Protein AF-A0A1N6PPD1-F1 (afdb_monomer_lite)

pLDDT: mean 77.48, std 17.3, range [44.28, 94.25]

Structure (mmCIF, N/CA/C/O backbone):
data_AF-A0A1N6PPD1-F1
#
_entry.id   AF-A0A1N6PPD1-F1
#
loop_
_atom_site.group_PDB
_atom_site.id
_atom_site.type_symbol
_atom_site.label_atom_id
_atom_site.label_alt_id
_atom_site.label_comp_id
_atom_site.label_asym_id
_atom_site.label_entity_id
_atom_site.label_seq_id
_atom_site.pdbx_PDB_ins_code
_atom_site.Cartn_x
_atom_site.Cartn_y
_atom_site.Cartn_z
_atom_site.occupancy
_atom_site.B_iso_or_equiv
_atom_site.auth_seq_id
_atom_site.auth_comp_id
_atom_site.auth_asym_id
_atom_site.auth_atom_id
_atom_site.pdbx_PDB_model_num
ATOM 1 N N . MET A 1 1 ? 22.957 23.579 -14.670 1.00 48.03 1 MET A N 1
ATOM 2 C CA . MET A 1 1 ? 22.157 22.893 -13.636 1.00 48.03 1 MET A CA 1
ATOM 3 C C . MET A 1 1 ? 21.184 22.006 -14.379 1.00 48.03 1 MET A C 1
ATOM 5 O O . MET A 1 1 ? 20.057 22.405 -14.644 1.00 48.03 1 MET A O 1
ATOM 9 N N . GLU A 1 2 ? 21.692 20.878 -14.862 1.00 44.41 2 GLU A N 1
ATOM 10 C CA . GLU A 1 2 ? 20.879 19.890 -15.560 1.00 44.41 2 GLU A CA 1
ATOM 11 C C . GLU A 1 2 ? 19.993 19.229 -14.516 1.00 44.41 2 GLU A C 1
ATOM 13 O O . GLU A 1 2 ? 20.468 18.667 -13.532 1.00 44.41 2 GLU A O 1
ATOM 18 N N . THR A 1 3 ? 18.691 19.410 -14.686 1.00 52.09 3 THR A N 1
ATOM 19 C CA . THR A 1 3 ? 17.678 18.646 -13.980 1.00 52.09 3 THR A CA 1
ATOM 20 C C 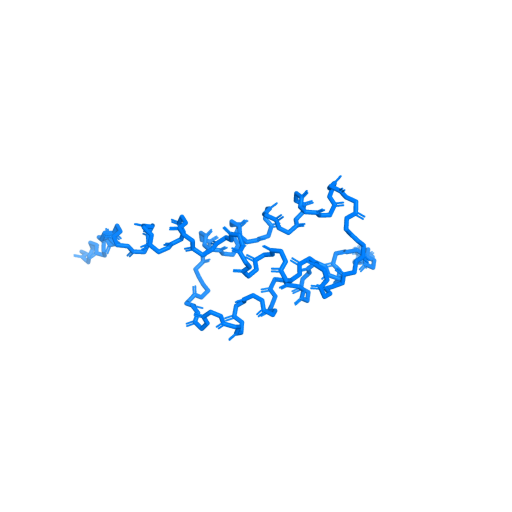. THR A 1 3 ? 17.875 17.214 -14.442 1.00 52.09 3 THR A C 1
ATOM 22 O O . THR A 1 3 ? 17.468 16.857 -15.546 1.00 52.09 3 THR A O 1
ATOM 25 N N . GLU A 1 4 ? 18.586 16.436 -13.627 1.00 50.66 4 GLU A N 1
ATOM 26 C CA . GLU A 1 4 ? 18.620 14.984 -13.697 1.00 50.66 4 GLU A CA 1
ATOM 27 C C . GLU A 1 4 ? 17.158 14.545 -13.745 1.00 50.66 4 GLU A C 1
ATOM 29 O O . GLU A 1 4 ? 16.428 14.598 -12.751 1.00 50.66 4 GLU A O 1
ATOM 34 N N . ARG A 1 5 ? 16.677 14.261 -14.959 1.00 58.53 5 ARG A N 1
ATOM 35 C CA . ARG A 1 5 ? 15.413 13.580 -15.173 1.00 58.53 5 ARG A CA 1
ATOM 36 C C . ARG A 1 5 ? 15.651 12.233 -14.521 1.00 58.53 5 ARG A C 1
ATOM 38 O O . ARG A 1 5 ? 16.260 11.361 -15.119 1.00 58.53 5 ARG A O 1
ATOM 45 N N . HIS A 1 6 ? 15.278 12.135 -13.254 1.00 59.81 6 HIS A N 1
ATOM 46 C CA . HIS A 1 6 ? 15.149 10.876 -12.562 1.00 59.81 6 HIS A CA 1
ATOM 47 C C . HIS A 1 6 ? 14.118 10.122 -13.392 1.00 59.81 6 HIS A C 1
ATOM 49 O O . HIS A 1 6 ? 12.922 10.407 -13.294 1.00 59.81 6 HIS A O 1
ATOM 55 N N . ASP A 1 7 ? 14.590 9.310 -14.338 1.00 59.22 7 ASP A N 1
ATOM 56 C CA . ASP A 1 7 ? 13.780 8.344 -15.051 1.00 59.22 7 ASP A CA 1
ATOM 57 C C . ASP A 1 7 ? 13.050 7.586 -13.953 1.00 59.22 7 ASP A C 1
ATOM 59 O O . ASP A 1 7 ? 13.643 6.792 -13.224 1.00 59.22 7 ASP A O 1
ATOM 63 N 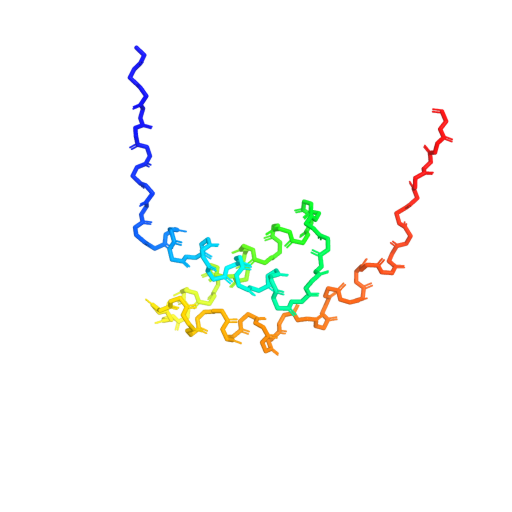N . ILE A 1 8 ? 11.782 7.945 -13.737 1.00 59.97 8 ILE A N 1
ATOM 64 C CA . ILE A 1 8 ? 10.908 7.201 -12.851 1.00 59.97 8 ILE A CA 1
ATOM 65 C C . ILE A 1 8 ? 10.890 5.831 -13.501 1.00 59.97 8 ILE A C 1
ATOM 67 O O . ILE A 1 8 ? 10.271 5.664 -14.555 1.00 59.97 8 ILE A O 1
ATOM 71 N N . SER A 1 9 ? 11.647 4.891 -12.931 1.00 76.44 9 SER A N 1
ATOM 72 C CA . SER A 1 9 ? 11.684 3.529 -13.436 1.00 76.44 9 SER A CA 1
ATOM 73 C C . SER A 1 9 ? 10.233 3.093 -13.629 1.00 76.44 9 SER A C 1
ATOM 75 O O . SER A 1 9 ? 9.397 3.413 -12.775 1.00 76.44 9 SER A O 1
ATOM 77 N N . PRO A 1 10 ? 9.885 2.405 -14.725 1.00 77.25 10 PRO A N 1
ATOM 78 C CA . PRO A 1 10 ? 8.511 1.952 -14.947 1.00 77.25 10 PRO A CA 1
ATOM 79 C C . PRO A 1 10 ? 7.967 1.187 -13.727 1.00 77.25 10 PRO A C 1
ATOM 81 O O . PRO A 1 10 ? 6.785 1.278 -13.405 1.00 77.25 10 PRO A O 1
ATOM 84 N N . ASP A 1 11 ? 8.861 0.543 -12.976 1.00 85.88 11 ASP A N 1
ATOM 85 C CA . ASP A 1 11 ? 8.604 -0.082 -11.681 1.00 85.88 11 ASP A CA 1
ATOM 86 C C . ASP A 1 11 ? 8.163 0.909 -10.589 1.00 85.88 11 ASP A C 1
ATOM 88 O O . ASP A 1 11 ? 7.224 0.638 -9.851 1.00 85.88 11 ASP A O 1
ATOM 92 N N . ALA A 1 12 ? 8.794 2.079 -10.479 1.00 85.75 12 ALA A N 1
ATOM 93 C CA . ALA A 1 12 ? 8.423 3.107 -9.507 1.00 85.75 12 ALA A CA 1
ATOM 94 C C . ALA A 1 12 ? 7.043 3.709 -9.813 1.00 85.75 12 ALA A C 1
ATOM 96 O O . ALA A 1 12 ? 6.255 3.925 -8.894 1.00 85.75 12 ALA A O 1
ATOM 97 N N . ALA A 1 13 ? 6.714 3.915 -11.093 1.00 89.25 13 ALA A N 1
ATOM 98 C CA . ALA A 1 13 ? 5.375 4.342 -11.503 1.00 89.25 13 ALA A CA 1
ATOM 99 C C . ALA A 1 13 ? 4.319 3.265 -11.190 1.00 89.25 13 ALA A C 1
ATOM 101 O O . ALA A 1 13 ? 3.263 3.574 -10.637 1.00 89.25 13 ALA A O 1
ATOM 102 N N . MET A 1 14 ? 4.635 1.996 -11.472 1.00 92.75 14 MET A N 1
ATOM 103 C CA . MET A 1 14 ? 3.786 0.849 -11.140 1.00 92.75 14 MET A CA 1
ATOM 104 C C . MET A 1 14 ? 3.512 0.765 -9.630 1.00 92.75 14 MET A C 1
ATOM 106 O O . MET A 1 14 ? 2.369 0.579 -9.212 1.00 92.75 14 MET A O 1
ATOM 110 N N . LEU A 1 15 ? 4.551 0.930 -8.806 1.00 92.38 15 LEU A N 1
ATOM 111 C CA . LEU A 1 15 ? 4.436 0.902 -7.348 1.00 92.38 15 LEU A CA 1
ATOM 112 C C . LEU A 1 15 ? 3.628 2.085 -6.819 1.00 92.38 15 LEU A C 1
ATOM 114 O O . LEU A 1 15 ? 2.746 1.886 -5.988 1.00 92.38 15 LEU A O 1
ATOM 118 N N . ALA A 1 16 ? 3.867 3.294 -7.330 1.00 92.06 16 ALA A N 1
ATOM 119 C CA . ALA A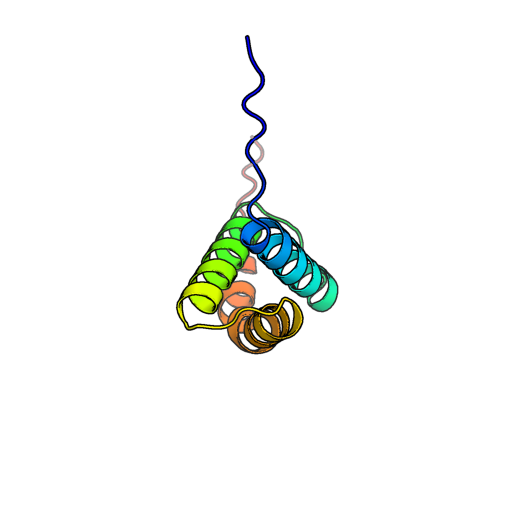 1 16 ? 3.106 4.479 -6.947 1.00 92.06 16 ALA A CA 1
ATOM 120 C C . ALA A 1 16 ? 1.611 4.347 -7.282 1.00 92.06 16 ALA A C 1
ATOM 122 O O . ALA A 1 16 ? 0.761 4.823 -6.527 1.00 92.06 16 ALA A O 1
ATOM 123 N N . GLU A 1 17 ? 1.264 3.688 -8.391 1.00 93.50 17 GLU A N 1
ATOM 124 C CA . GLU A 1 17 ? -0.134 3.414 -8.727 1.00 93.50 17 GLU A CA 1
ATOM 125 C C . GLU A 1 17 ? -0.753 2.350 -7.806 1.00 93.50 17 GLU A C 1
ATOM 127 O O . GLU A 1 17 ? -1.886 2.514 -7.351 1.00 93.50 17 GLU A O 1
ATOM 132 N N . ALA A 1 18 ? -0.010 1.294 -7.462 1.00 94.25 18 ALA A N 1
ATOM 133 C CA . ALA A 1 18 ? -0.487 0.277 -6.524 1.00 94.25 18 ALA A CA 1
ATOM 134 C C . ALA A 1 18 ? -0.748 0.863 -5.124 1.00 94.25 18 ALA A C 1
ATOM 136 O O . ALA A 1 18 ? -1.785 0.592 -4.518 1.00 94.25 18 ALA A O 1
ATOM 137 N N . VAL A 1 19 ? 0.158 1.722 -4.644 1.00 92.19 19 VAL A N 1
ATOM 138 C CA . VAL A 1 19 ? 0.008 2.471 -3.386 1.00 92.19 19 VAL A CA 1
ATOM 139 C C . VAL A 1 19 ? -1.227 3.375 -3.439 1.00 92.19 19 VAL A C 1
ATOM 141 O O . VAL A 1 19 ? -2.010 3.404 -2.492 1.00 92.19 19 VAL A O 1
ATOM 144 N N . GLN A 1 20 ? -1.461 4.076 -4.554 1.00 91.50 20 GLN A N 1
ATOM 145 C CA . GLN A 1 20 ? -2.662 4.902 -4.715 1.00 91.50 20 GLN A CA 1
ATOM 146 C C . GLN A 1 20 ? -3.955 4.086 -4.655 1.00 91.50 20 GLN A C 1
ATOM 148 O O . GLN A 1 20 ? -4.879 4.511 -3.967 1.00 91.50 20 GLN A O 1
ATOM 153 N N . ARG A 1 21 ? -4.016 2.916 -5.307 1.00 92.50 21 ARG A N 1
ATOM 154 C CA . ARG A 1 21 ? -5.186 2.022 -5.218 1.00 92.50 21 ARG A CA 1
ATOM 155 C C . ARG A 1 21 ? -5.440 1.535 -3.796 1.00 92.50 21 ARG A C 1
ATOM 157 O O . ARG A 1 21 ? -6.590 1.408 -3.394 1.00 92.50 21 ARG A O 1
ATOM 164 N N . TRP A 1 22 ? -4.380 1.294 -3.029 1.00 91.50 22 TRP A N 1
ATOM 165 C CA . TRP A 1 22 ? -4.508 0.935 -1.621 1.00 91.50 22 TRP A CA 1
ATOM 166 C C . TRP A 1 22 ? -5.149 2.065 -0.800 1.00 91.50 22 TRP A C 1
ATOM 168 O O . TRP A 1 22 ? -6.074 1.815 -0.029 1.00 91.50 22 TRP A O 1
ATOM 178 N N . PHE A 1 23 ? -4.712 3.313 -1.007 1.00 87.94 23 PHE A N 1
ATOM 179 C CA . PHE A 1 23 ? -5.312 4.480 -0.348 1.00 87.94 23 PHE A CA 1
ATOM 180 C C . PHE A 1 23 ? -6.768 4.715 -0.760 1.00 87.94 23 PHE A C 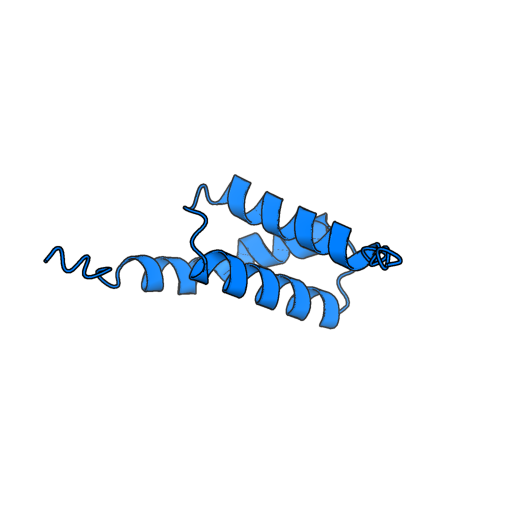1
ATOM 182 O O . PHE A 1 23 ? -7.581 5.049 0.096 1.00 87.94 23 PHE A O 1
ATOM 189 N N . ASP A 1 24 ? -7.088 4.540 -2.043 1.00 88.88 24 ASP A N 1
ATOM 190 C CA . ASP A 1 24 ? -8.448 4.680 -2.576 1.00 88.88 24 ASP A CA 1
ATOM 191 C C . ASP A 1 24 ? -9.399 3.632 -1.977 1.00 88.88 24 ASP A C 1
ATOM 193 O O . ASP A 1 24 ? -10.491 3.968 -1.535 1.00 88.88 24 ASP A O 1
ATOM 197 N N . PHE A 1 25 ? -8.947 2.378 -1.859 1.00 88.62 25 PHE A N 1
ATOM 198 C CA . PHE A 1 25 ? -9.749 1.288 -1.299 1.00 88.62 25 PHE A CA 1
ATOM 199 C C . PHE A 1 25 ? -10.013 1.433 0.206 1.00 88.62 25 PHE A C 1
ATOM 201 O O . PHE A 1 25 ? -11.092 1.086 0.682 1.00 88.62 25 PHE A O 1
ATOM 208 N N . HIS A 1 26 ? -9.017 1.883 0.974 1.00 83.81 26 HIS A N 1
ATOM 209 C CA . HIS A 1 26 ? -9.123 1.964 2.433 1.00 83.81 26 HIS A CA 1
ATOM 210 C C . HIS A 1 26 ? -9.577 3.334 2.952 1.00 83.81 26 HIS A C 1
ATOM 212 O O . HIS A 1 26 ? -9.782 3.463 4.159 1.00 83.81 26 HIS A O 1
ATOM 218 N N . GLU A 1 27 ? -9.700 4.337 2.075 1.00 83.12 27 GLU A N 1
ATOM 219 C CA . GLU A 1 27 ? -10.160 5.700 2.388 1.00 83.12 27 GLU A CA 1
ATOM 220 C C . GLU A 1 27 ? -9.461 6.316 3.619 1.00 83.12 27 GLU A C 1
ATOM 222 O O . GLU A 1 27 ? -10.047 7.059 4.407 1.00 83.12 27 GLU A O 1
ATOM 227 N N . VAL A 1 28 ? -8.182 5.982 3.811 1.00 78.75 28 VAL A N 1
ATOM 228 C CA . VAL A 1 28 ? -7.380 6.406 4.967 1.00 78.75 28 VAL A CA 1
ATOM 229 C C . VAL A 1 28 ? -6.695 7.735 4.708 1.00 78.75 28 VAL A C 1
ATOM 231 O O . VAL A 1 28 ? -6.261 8.039 3.595 1.00 78.75 28 VAL A O 1
ATOM 234 N N . GLU A 1 29 ? -6.520 8.504 5.782 1.00 81.00 29 GLU A N 1
ATOM 235 C CA . GLU A 1 29 ? -5.749 9.738 5.733 1.00 81.00 29 GLU A CA 1
ATOM 236 C C . GLU A 1 29 ? -4.294 9.456 5.330 1.00 81.00 29 GLU A C 1
ATOM 238 O O . GLU A 1 29 ? -3.606 8.604 5.905 1.00 81.00 29 GLU A O 1
ATOM 243 N N . ARG A 1 30 ? -3.814 10.207 4.336 1.00 80.81 30 ARG A N 1
ATOM 244 C CA . ARG A 1 30 ? -2.415 10.171 3.907 1.00 80.81 30 ARG A CA 1
ATOM 245 C C . ARG A 1 30 ? -1.546 10.909 4.917 1.00 80.81 30 ARG A C 1
ATOM 247 O O . ARG A 1 30 ? -1.246 12.086 4.745 1.00 80.81 30 ARG A O 1
ATOM 254 N N . THR A 1 31 ? -1.135 10.214 5.969 1.00 84.69 31 THR A N 1
ATOM 255 C CA . THR A 1 31 ? -0.088 10.705 6.874 1.00 84.69 31 THR A CA 1
ATOM 256 C C . THR A 1 31 ? 1.283 10.222 6.408 1.00 84.69 31 THR A C 1
ATOM 258 O O . THR A 1 31 ? 1.395 9.186 5.750 1.00 84.69 31 THR A O 1
ATOM 261 N N . GLU A 1 32 ? 2.347 10.934 6.785 1.00 83.75 32 GLU A N 1
ATOM 262 C CA . GLU A 1 32 ? 3.733 10.552 6.464 1.00 83.75 32 GLU A CA 1
ATOM 263 C C . GLU A 1 32 ? 4.086 9.122 6.909 1.00 83.75 32 GLU A C 1
ATOM 265 O O . GLU A 1 32 ? 4.892 8.439 6.276 1.00 83.75 32 GLU A O 1
ATOM 270 N N . HIS A 1 33 ? 3.459 8.656 7.993 1.00 83.00 33 HIS A N 1
ATOM 271 C CA . HIS A 1 33 ? 3.689 7.332 8.548 1.00 83.00 33 HIS A CA 1
ATOM 272 C C . HIS A 1 33 ? 3.014 6.247 7.705 1.00 83.00 33 HIS A C 1
ATOM 274 O O . HIS A 1 33 ? 3.647 5.241 7.382 1.00 83.00 33 HIS A O 1
ATOM 280 N N . VAL A 1 34 ? 1.749 6.464 7.318 1.00 83.94 34 VAL A N 1
ATOM 281 C CA . VAL A 1 34 ? 1.019 5.532 6.447 1.00 83.94 34 VAL A CA 1
ATOM 282 C C . VAL A 1 34 ? 1.663 5.493 5.066 1.00 83.94 34 VAL A C 1
ATOM 284 O O . VAL A 1 34 ? 1.915 4.410 4.548 1.00 83.94 34 VAL A O 1
ATOM 287 N N . ASP A 1 35 ? 2.004 6.650 4.503 1.00 87.00 35 ASP A N 1
ATOM 288 C CA . ASP A 1 35 ? 2.641 6.744 3.189 1.00 87.00 35 ASP A CA 1
ATOM 289 C C . ASP A 1 35 ? 3.955 5.951 3.131 1.00 87.00 35 ASP A C 1
ATOM 291 O O . ASP A 1 35 ? 4.120 5.078 2.273 1.00 87.00 35 ASP A O 1
ATOM 295 N N . ARG A 1 36 ? 4.841 6.151 4.118 1.00 88.31 36 ARG A N 1
ATOM 296 C CA . ARG A 1 36 ? 6.099 5.402 4.218 1.00 88.31 36 ARG A CA 1
ATOM 297 C C . ARG A 1 36 ? 5.861 3.901 4.356 1.00 88.31 36 ARG A C 1
ATOM 299 O O . ARG A 1 36 ? 6.488 3.122 3.641 1.00 88.31 36 ARG A O 1
ATOM 306 N N . PHE A 1 37 ? 4.956 3.495 5.245 1.00 88.19 37 PHE A N 1
ATOM 307 C CA . PHE A 1 37 ? 4.669 2.083 5.493 1.00 88.19 37 PHE A CA 1
ATOM 308 C C . PHE A 1 37 ? 4.148 1.369 4.240 1.00 88.19 37 PHE A C 1
ATOM 310 O O . PHE A 1 37 ? 4.631 0.290 3.890 1.00 88.19 37 PHE A O 1
ATOM 317 N N . VAL A 1 38 ? 3.187 1.983 3.546 1.00 89.56 38 VAL A N 1
ATOM 318 C CA . VAL A 1 38 ? 2.559 1.421 2.345 1.00 89.56 38 VAL A CA 1
ATOM 319 C C . VAL A 1 38 ? 3.560 1.396 1.182 1.00 89.56 38 VAL A C 1
ATOM 321 O O . VAL A 1 38 ? 3.635 0.393 0.471 1.00 89.56 38 VAL A O 1
ATOM 324 N N . CYS A 1 39 ? 4.409 2.421 1.037 1.00 91.06 39 CYS A N 1
ATOM 325 C CA . CYS A 1 39 ? 5.506 2.418 0.064 1.00 91.06 39 CYS A CA 1
ATOM 326 C C . CYS A 1 39 ? 6.533 1.305 0.333 1.00 91.06 39 CYS A C 1
ATOM 328 O O . CYS A 1 39 ? 6.899 0.564 -0.581 1.00 91.06 39 CYS A O 1
ATOM 330 N N . GLU A 1 40 ? 6.987 1.139 1.580 1.00 91.75 40 GLU A N 1
ATOM 331 C CA . GLU A 1 40 ? 7.913 0.060 1.947 1.00 91.75 40 GLU A CA 1
ATOM 332 C C . GLU A 1 40 ? 7.299 -1.327 1.710 1.00 91.75 40 GLU A C 1
ATOM 334 O O . GLU A 1 40 ? 7.976 -2.231 1.210 1.00 91.75 40 GLU A O 1
ATOM 339 N N . ALA A 1 41 ? 6.014 -1.502 2.032 1.00 91.56 41 ALA A N 1
ATOM 340 C CA . ALA A 1 41 ? 5.284 -2.737 1.771 1.00 91.56 41 ALA A CA 1
ATOM 341 C C . ALA A 1 41 ? 5.197 -3.034 0.265 1.00 91.56 41 ALA A C 1
ATOM 343 O O . ALA A 1 41 ? 5.525 -4.147 -0.151 1.00 91.56 41 ALA A O 1
ATOM 344 N N . ALA A 1 42 ? 4.852 -2.038 -0.558 1.00 92.19 42 ALA A N 1
ATOM 345 C CA . ALA A 1 42 ? 4.808 -2.166 -2.014 1.00 92.19 42 ALA A CA 1
ATOM 346 C C . ALA A 1 42 ? 6.156 -2.638 -2.580 1.00 92.19 42 ALA A C 1
ATOM 348 O O . ALA A 1 42 ? 6.212 -3.593 -3.358 1.00 92.19 42 ALA A O 1
ATOM 349 N N . ILE A 1 43 ? 7.257 -2.026 -2.129 1.00 91.88 43 ILE A N 1
ATOM 350 C CA . ILE A 1 43 ? 8.616 -2.407 -2.529 1.00 91.88 43 ILE A CA 1
ATOM 351 C C . ILE A 1 43 ? 8.908 -3.859 -2.124 1.00 91.88 43 ILE A C 1
ATOM 353 O O . ILE A 1 43 ? 9.395 -4.639 -2.940 1.00 91.88 43 ILE A O 1
ATOM 357 N N . ARG A 1 44 ? 8.581 -4.276 -0.895 1.00 91.75 44 ARG A N 1
ATOM 358 C CA . ARG A 1 44 ? 8.782 -5.672 -0.455 1.00 91.75 44 ARG A CA 1
ATOM 359 C C . ARG A 1 44 ? 7.991 -6.672 -1.292 1.00 91.75 44 ARG A C 1
ATOM 361 O O . ARG A 1 44 ? 8.495 -7.758 -1.564 1.00 91.75 44 ARG A O 1
ATOM 368 N N . ILE A 1 45 ? 6.770 -6.337 -1.698 1.00 91.56 45 ILE A N 1
ATOM 369 C CA . ILE A 1 45 ? 5.965 -7.183 -2.589 1.00 91.56 45 ILE A CA 1
ATOM 370 C C . ILE A 1 45 ? 6.636 -7.263 -3.964 1.00 91.56 45 ILE A C 1
ATOM 372 O O . ILE A 1 45 ? 6.837 -8.353 -4.488 1.00 91.56 45 ILE A O 1
ATOM 376 N N . TYR A 1 46 ? 7.123 -6.150 -4.503 1.00 90.19 46 TYR A N 1
ATOM 377 C CA . TYR A 1 46 ? 7.894 -6.168 -5.745 1.00 90.19 46 TYR A CA 1
ATOM 378 C C . TYR A 1 46 ? 9.130 -7.081 -5.675 1.00 90.19 46 TYR A C 1
ATOM 380 O O . TYR A 1 46 ? 9.389 -7.860 -6.594 1.00 90.19 46 TYR A O 1
ATOM 388 N N . TRP A 1 47 ? 9.876 -7.061 -4.568 1.00 90.50 47 TRP A N 1
ATOM 389 C CA . TRP A 1 47 ? 11.024 -7.959 -4.372 1.00 90.50 47 TRP A CA 1
ATOM 390 C C . TRP A 1 47 ? 10.644 -9.439 -4.236 1.00 90.50 47 TRP A C 1
ATOM 392 O O . TRP A 1 47 ? 11.481 -10.297 -4.502 1.00 90.50 47 TRP A O 1
ATOM 402 N N . GLN A 1 48 ? 9.394 -9.756 -3.888 1.00 90.19 48 GLN A N 1
ATOM 403 C CA . GLN A 1 48 ? 8.883 -11.132 -3.870 1.00 90.19 48 GLN A CA 1
ATOM 404 C C . GLN A 1 48 ? 8.560 -11.677 -5.273 1.00 90.19 48 GLN A C 1
ATOM 406 O O . GLN A 1 48 ? 8.262 -12.860 -5.408 1.00 90.19 48 GLN A O 1
ATOM 411 N N . GLY A 1 49 ? 8.655 -10.845 -6.316 1.00 90.50 49 GLY A N 1
ATOM 412 C CA . GLY A 1 49 ? 8.486 -11.255 -7.713 1.00 90.50 49 GLY A CA 1
ATOM 413 C C . GLY A 1 49 ? 7.197 -10.765 -8.370 1.00 90.50 49 GLY A C 1
ATOM 414 O O . GLY A 1 49 ? 6.993 -11.022 -9.554 1.00 90.50 49 GLY A O 1
ATOM 415 N N . TYR A 1 50 ? 6.352 -10.025 -7.651 1.00 90.44 50 TYR A N 1
ATOM 416 C CA . TYR A 1 50 ? 5.163 -9.409 -8.235 1.00 90.44 50 TYR A CA 1
ATOM 417 C C . TYR A 1 50 ? 5.569 -8.220 -9.123 1.00 90.44 50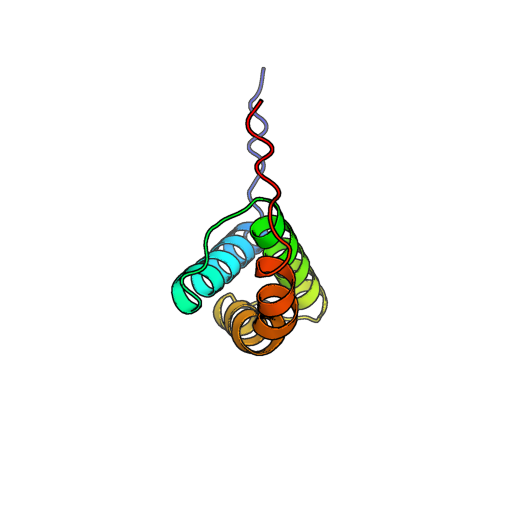 TYR A C 1
ATOM 419 O O . TYR A 1 50 ? 6.297 -7.320 -8.697 1.00 90.44 50 TYR A O 1
ATOM 427 N N . ARG A 1 51 ? 5.126 -8.237 -10.384 1.00 87.31 51 ARG A N 1
ATOM 428 C CA . ARG A 1 51 ? 5.511 -7.271 -11.435 1.00 87.31 51 ARG A CA 1
ATOM 429 C C . ARG A 1 51 ? 4.319 -6.553 -12.075 1.00 87.31 51 ARG A C 1
ATOM 431 O O . ARG A 1 51 ? 4.489 -5.882 -13.087 1.00 87.31 51 ARG A O 1
ATOM 438 N N . SER A 1 52 ? 3.135 -6.685 -11.487 1.00 91.81 52 SER A N 1
ATOM 439 C CA . SER A 1 52 ? 1.909 -6.041 -11.960 1.00 91.81 52 SER A CA 1
ATOM 440 C C . SER A 1 52 ? 1.375 -5.089 -10.901 1.00 91.81 52 SER A C 1
ATOM 442 O O . SER A 1 52 ? 1.414 -5.402 -9.711 1.00 91.81 52 SER A O 1
ATOM 444 N N . VAL A 1 53 ? 0.799 -3.966 -11.334 1.00 92.88 53 VAL A N 1
ATOM 445 C CA . VAL A 1 53 ? 0.113 -3.034 -10.425 1.00 92.88 53 VAL A CA 1
ATOM 446 C C . VAL A 1 53 ? -1.005 -3.746 -9.659 1.00 92.88 53 VAL A C 1
ATOM 448 O O . VAL A 1 53 ? -1.115 -3.578 -8.450 1.00 92.88 53 VAL A O 1
ATOM 451 N N . ASP A 1 54 ? -1.813 -4.542 -10.364 1.00 92.25 54 ASP A N 1
ATOM 452 C CA . ASP A 1 54 ? -2.984 -5.228 -9.809 1.00 92.25 54 ASP A CA 1
ATOM 453 C C . ASP A 1 54 ? -2.603 -6.256 -8.736 1.00 92.25 54 ASP A C 1
ATOM 455 O O . ASP A 1 54 ? -3.129 -6.208 -7.627 1.00 92.25 54 ASP A O 1
ATOM 459 N N . ASP A 1 55 ? -1.613 -7.106 -9.021 1.00 92.81 55 ASP A N 1
ATOM 460 C CA . ASP A 1 55 ? -1.077 -8.062 -8.052 1.00 92.81 55 ASP A CA 1
ATOM 461 C C . ASP A 1 55 ? -0.547 -7.354 -6.797 1.00 92.81 55 ASP A C 1
ATOM 463 O O . ASP A 1 55 ? -0.891 -7.716 -5.671 1.00 92.81 55 ASP A O 1
ATOM 467 N N . VAL A 1 56 ? 0.276 -6.312 -6.981 1.00 93.38 56 VAL A N 1
ATOM 468 C CA . VAL A 1 56 ? 0.874 -5.584 -5.856 1.00 93.38 56 VAL A CA 1
ATOM 469 C C . VAL A 1 56 ? -0.200 -4.884 -5.028 1.00 93.38 56 VAL A C 1
ATOM 471 O O . VAL A 1 56 ? -0.173 -4.992 -3.803 1.00 93.38 56 VAL A O 1
ATOM 474 N N . ALA A 1 57 ? -1.168 -4.225 -5.671 1.00 92.12 57 ALA A N 1
ATOM 475 C CA . ALA A 1 57 ? -2.290 -3.570 -5.005 1.00 92.12 57 ALA A CA 1
ATOM 476 C C . ALA A 1 57 ? -3.171 -4.578 -4.254 1.00 92.12 57 ALA A C 1
ATOM 478 O O . ALA A 1 57 ? -3.506 -4.351 -3.095 1.00 92.12 57 ALA A O 1
ATOM 479 N N . THR A 1 58 ? -3.492 -5.715 -4.870 1.00 92.94 58 THR A N 1
ATOM 480 C CA . THR A 1 58 ? -4.302 -6.775 -4.256 1.00 92.94 58 THR A CA 1
ATOM 481 C C . THR A 1 58 ? -3.630 -7.328 -3.004 1.00 92.94 58 THR A C 1
ATOM 483 O O . THR A 1 58 ? -4.267 -7.436 -1.955 1.00 92.94 58 THR A O 1
ATOM 486 N N . VAL A 1 59 ? -2.328 -7.625 -3.071 1.00 91.69 59 VAL A N 1
ATOM 487 C CA . VAL A 1 59 ? -1.565 -8.109 -1.910 1.00 91.69 59 VAL A CA 1
ATOM 488 C C . VAL A 1 59 ? -1.472 -7.029 -0.829 1.00 91.69 59 VAL A C 1
ATOM 490 O O . VAL A 1 59 ? -1.645 -7.340 0.352 1.00 91.69 59 VAL A O 1
ATOM 493 N N . LEU A 1 60 ? -1.248 -5.769 -1.215 1.00 89.56 60 LEU A N 1
ATOM 494 C CA . LEU A 1 60 ? -1.266 -4.613 -0.314 1.00 89.56 60 LEU A CA 1
ATOM 495 C C . LEU A 1 60 ? -2.589 -4.525 0.456 1.00 89.56 60 LEU A C 1
ATOM 497 O O . LEU A 1 60 ? -2.585 -4.476 1.688 1.00 89.56 60 LEU A O 1
ATOM 501 N N . ILE A 1 61 ? -3.710 -4.555 -0.266 1.00 89.69 61 ILE A N 1
ATOM 502 C CA . ILE A 1 61 ? -5.064 -4.423 0.284 1.00 89.69 61 ILE A CA 1
ATOM 503 C C . ILE A 1 61 ? -5.377 -5.603 1.210 1.00 89.69 61 ILE A C 1
ATOM 505 O O . ILE A 1 61 ? -5.844 -5.414 2.332 1.00 89.69 61 ILE A O 1
ATOM 509 N N . ALA A 1 62 ? -5.058 -6.826 0.779 1.00 88.19 62 ALA A N 1
ATOM 510 C CA . ALA A 1 62 ? -5.351 -8.035 1.542 1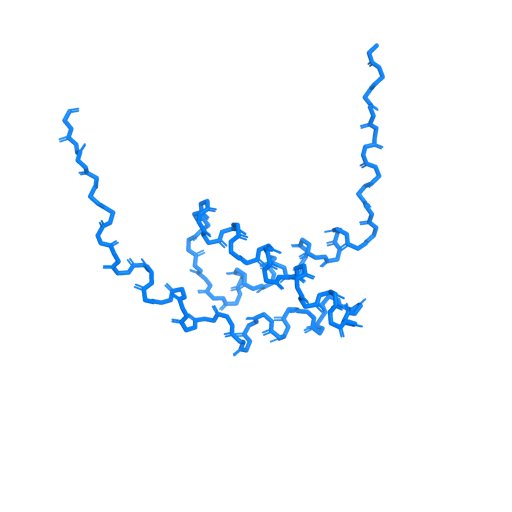.00 88.19 62 ALA A CA 1
ATOM 511 C C . ALA A 1 62 ? -4.498 -8.179 2.816 1.00 88.19 62 ALA A C 1
ATOM 513 O O . ALA A 1 62 ? -4.960 -8.749 3.803 1.00 88.19 62 ALA A O 1
ATOM 514 N N . THR A 1 63 ? -3.254 -7.689 2.804 1.00 83.81 63 THR A N 1
ATOM 515 C CA . THR A 1 63 ? -2.264 -8.012 3.849 1.00 83.81 63 THR A CA 1
ATOM 516 C C . THR A 1 63 ? -2.063 -6.882 4.859 1.00 83.81 63 THR A C 1
ATOM 518 O O . THR A 1 63 ? -1.837 -7.146 6.040 1.00 83.81 63 THR A O 1
ATOM 521 N N . TYR A 1 64 ? -2.130 -5.616 4.433 1.00 75.38 64 TYR A N 1
ATOM 522 C CA . TYR A 1 64 ? -1.537 -4.509 5.195 1.00 75.38 64 TYR A CA 1
ATOM 523 C C . TYR A 1 64 ? -2.525 -3.595 5.946 1.00 75.38 64 TYR A C 1
ATOM 525 O O . TYR A 1 64 ? -2.107 -2.581 6.495 1.00 75.38 64 TYR A O 1
ATOM 533 N N . PHE A 1 65 ? -3.801 -3.969 6.101 1.00 69.62 65 PHE A N 1
ATOM 534 C CA . PHE A 1 65 ? -4.775 -3.178 6.880 1.00 69.62 65 PHE A CA 1
ATOM 535 C C . PHE A 1 65 ? -4.666 -3.355 8.413 1.00 69.62 65 PHE A C 1
ATOM 537 O O . PHE A 1 65 ? -4.841 -2.405 9.178 1.00 69.62 65 PHE A O 1
ATOM 544 N N . GLY A 1 66 ? -4.330 -4.564 8.880 1.00 61.47 66 GLY A N 1
ATOM 545 C CA . GLY A 1 66 ? -4.297 -4.922 10.309 1.00 61.47 66 GLY A CA 1
ATOM 546 C C . GLY A 1 66 ? -3.340 -4.101 11.199 1.00 61.47 66 GLY A C 1
ATOM 547 O O . GLY A 1 66 ? -3.763 -3.623 12.256 1.00 61.47 66 GLY A O 1
ATOM 548 N N . PRO A 1 67 ? -2.063 -3.900 10.817 1.00 57.03 67 PRO A N 1
ATOM 549 C CA . PRO A 1 67 ? -1.122 -3.138 11.642 1.00 57.03 67 PRO A CA 1
ATOM 550 C C . PRO A 1 67 ? -1.401 -1.627 11.625 1.00 57.03 67 PRO A C 1
ATOM 552 O O . PRO A 1 67 ? -1.173 -0.954 12.630 1.00 57.03 67 PRO A O 1
ATOM 555 N N . LEU A 1 68 ? -1.959 -1.099 10.532 1.00 58.72 68 LEU A N 1
ATOM 556 C CA . LEU A 1 68 ? -2.322 0.314 10.413 1.00 58.72 68 LEU A CA 1
ATOM 557 C C . LEU A 1 68 ? -3.515 0.678 11.300 1.00 58.72 68 LEU A C 1
ATOM 559 O O . LEU A 1 68 ? -3.430 1.662 12.027 1.00 58.72 68 LEU A O 1
ATOM 563 N N . ALA A 1 69 ? -4.562 -0.154 11.354 1.00 54.22 69 ALA A N 1
ATOM 564 C CA . ALA A 1 69 ? -5.714 0.063 12.241 1.00 54.22 69 ALA A CA 1
ATOM 565 C C . ALA A 1 69 ? -5.326 0.180 13.732 1.00 54.22 69 ALA A C 1
ATOM 567 O O . ALA A 1 69 ? -5.973 0.889 14.507 1.00 54.22 69 ALA A O 1
ATOM 568 N N . THR A 1 70 ? -4.237 -0.483 14.132 1.00 54.47 70 THR A N 1
ATOM 569 C CA . THR A 1 70 ? -3.711 -0.410 15.503 1.00 54.47 70 THR A CA 1
ATOM 570 C C . THR A 1 70 ? -2.883 0.861 15.727 1.00 54.47 70 THR A C 1
ATOM 572 O O . THR A 1 70 ? -2.916 1.429 16.816 1.00 54.47 70 THR A O 1
ATOM 575 N N . ALA A 1 71 ? -2.181 1.345 14.697 1.00 52.19 71 ALA A N 1
ATOM 576 C CA . ALA A 1 71 ? -1.344 2.542 14.768 1.00 52.19 71 ALA A CA 1
ATOM 577 C C . ALA A 1 71 ? -2.152 3.855 14.804 1.00 52.19 71 ALA A C 1
ATOM 579 O O . ALA A 1 71 ? -1.741 4.784 15.494 1.00 52.19 71 ALA A O 1
ATOM 580 N N . VAL A 1 72 ? -3.317 3.932 14.138 1.00 52.47 72 VAL A N 1
ATOM 581 C CA . VAL A 1 72 ? -4.162 5.154 14.141 1.00 52.47 72 VAL A CA 1
ATOM 582 C C . VAL A 1 72 ? -4.767 5.454 15.525 1.00 52.47 72 VAL A C 1
ATOM 584 O O . VAL A 1 72 ? -5.105 6.595 15.818 1.00 52.47 72 VAL A O 1
ATOM 587 N N . ASN A 1 73 ? -4.868 4.459 16.414 1.00 47.91 73 ASN A N 1
ATOM 588 C CA . ASN A 1 73 ? -5.365 4.655 17.783 1.00 47.91 73 ASN A CA 1
ATOM 589 C C . ASN A 1 73 ? -4.283 5.096 18.781 1.00 47.91 73 ASN A C 1
ATOM 591 O O . ASN A 1 73 ? -4.594 5.300 19.957 1.00 47.91 73 ASN A O 1
ATOM 595 N N . ALA A 1 74 ? -3.025 5.258 18.357 1.00 45.09 74 ALA A N 1
ATOM 596 C CA . ALA A 1 74 ? -2.085 6.004 19.177 1.00 45.09 74 ALA A CA 1
ATOM 597 C C . ALA A 1 74 ? -2.566 7.464 19.179 1.00 45.09 74 ALA A C 1
ATOM 599 O O . ALA A 1 74 ? -2.652 8.056 18.103 1.00 45.09 74 ALA A O 1
ATOM 600 N N . PRO A 1 75 ? -2.924 8.056 20.335 1.00 44.28 75 PRO A N 1
ATOM 601 C CA . PRO A 1 75 ? -3.306 9.454 20.365 1.00 44.28 75 PRO A CA 1
ATOM 602 C C . PRO A 1 75 ? -2.122 10.251 19.827 1.00 44.28 75 PRO A C 1
ATOM 604 O O . PRO A 1 75 ? -1.082 10.348 20.480 1.00 44.28 75 PRO A O 1
ATOM 607 N N . SER A 1 76 ? -2.268 10.817 18.630 1.00 51.88 76 SER A N 1
ATOM 608 C CA . SER A 1 76 ? -1.460 11.953 18.218 1.00 51.88 76 SER A CA 1
ATOM 609 C C . SER A 1 76 ? -1.759 13.037 19.242 1.00 51.88 76 SER A C 1
ATOM 611 O O . SER A 1 76 ? -2.754 13.752 19.136 1.00 51.88 76 SER A O 1
ATOM 613 N N . SER A 1 77 ? -0.948 13.093 20.301 1.00 47.22 77 SER A N 1
ATOM 614 C CA . SER A 1 77 ? -0.902 14.203 21.238 1.00 47.22 77 SER A CA 1
ATOM 615 C C . SER A 1 77 ? -0.520 15.432 20.430 1.00 47.22 77 SER A C 1
ATOM 617 O O . SER A 1 77 ? 0.646 15.803 20.331 1.00 47.22 77 SER A O 1
ATOM 619 N N . SER A 1 78 ? -1.528 16.069 19.843 1.00 47.91 78 SER A N 1
ATOM 620 C CA . SER A 1 78 ? -1.467 17.458 19.444 1.00 47.91 78 SER A CA 1
ATOM 621 C C . SER A 1 78 ? -1.369 18.257 20.738 1.00 47.91 78 SER A C 1
ATOM 623 O O . SER A 1 78 ? -2.368 18.718 21.288 1.00 47.91 78 SER A O 1
ATOM 625 N N . SER A 1 79 ? -0.154 18.344 21.278 1.00 49.16 79 SER A N 1
ATOM 626 C CA . SER A 1 79 ? 0.174 19.292 22.330 1.00 49.16 79 SER A CA 1
ATOM 627 C C . SER A 1 79 ? 0.165 20.671 21.687 1.00 49.16 79 SER A C 1
ATOM 629 O O . SER A 1 79 ? 1.187 21.163 21.221 1.00 49.16 79 SER A O 1
ATOM 631 N N . VAL A 1 80 ? -1.024 21.264 21.610 1.00 48.72 80 VAL A N 1
ATOM 632 C CA . VAL A 1 80 ? -1.173 22.702 21.421 1.00 48.72 80 VAL A CA 1
ATOM 633 C C . VAL A 1 80 ? -0.530 23.388 22.624 1.00 48.72 80 VAL A C 1
ATOM 635 O O . VAL A 1 80 ? -0.994 23.221 23.752 1.00 48.72 80 VAL A O 1
ATOM 638 N N . HIS A 1 81 ? 0.555 24.121 22.390 1.00 44.59 81 HIS A N 1
ATOM 639 C CA . HIS A 1 81 ? 1.023 25.157 23.300 1.00 44.59 81 HIS A CA 1
ATOM 640 C C . HIS A 1 81 ? 1.559 26.338 22.497 1.00 44.59 81 HIS A C 1
ATOM 642 O O . HIS A 1 81 ? 2.312 26.086 21.530 1.00 44.59 81 HIS A O 1
#

Secondary structure (DSSP, 8-state):
---------HHHHHHHHHHHHHHHHHT----HHHHHHHHHHHHHHHHTT--SHHHHHHHHHHHSHHHHHHHTTS-------

Sequence (81 aa):
METERHDISPDAAMLAEAVQRWFDFHEVERTEHVDRFVCEAAIRIYWQGYRSVDDVATVLIATYFGPLATAVNAPSSSSVH

Radius of gyration: 15.17 Å; chains: 1; bounding box: 32×36×39 Å

Foldseek 3Di:
DDPPPPPCDVLNVLLVLLLVLLCVVVVDDDDPVSSVVLSVQLVVVVVVPDDGSVVSNVCSNVPPPVVVVVVVPPPPPPPDD